Protein AF-A0A060BVR3-F1 (afdb_monomer)

Foldseek 3Di:
DAEDDDDDPPPVVVLLVLLQVLLCVLPVDGDDDDHDPPPDDDCVPPDPDLPLDALKKKWFWDADPDPPRQIDIYIGANDPNVSLQNSLVSSVQCNVPRRPRDGDMDIDGDPDPAAEDEDEQADDPRDDPVRVVVVVVVCSSVSHDYYHYDDDDD

Organism: NCBI:txid165187

InterPro domains:
  IPR015882 Beta-hexosaminidase, bacterial type, N-terminal [PF02838] (13-108)
  IPR017853 Glycoside hydrolase superfamily [SSF51445] (112-153)
  IPR025705 Beta-hexosaminidase [PR00738] (73-93)
  IPR025705 Beta-hexosaminidase [PR00738] (106-123)
  IPR025705 Beta-hexosaminidase [PR00738] (136-154)
  IPR025705 Beta-hexosaminidase [PTHR22600] (54-152)
  IPR029018 Beta-hexosaminidase-like, domain 2 [G3DSA:3.30.379.10] (1-108)
  IPR029018 Beta-hexosaminidase-like, domain 2 [SSF55545] (15-110)

Radius of gyration: 17.95 Å; Cα contacts (8 Å, |Δi|>4): 211; chains: 1; bounding box: 50×30×53 Å

Sequence (154 aa):
VIVEDASVETPGAHLAREVTDDLRRSTGNRLARRSRDRRGGDPSCSAWTPAWGSQRYRLVIRRTDGDDKTPIVTVFGGDVAGVRHGVQTLRLIIRQRGRLLPEMTVEDGPAYPVRGYSVDVTRGRVPTMAWLKRWVDLLELYKYNQLQLYVEHS

Structure (mmCIF, N/CA/C/O backbone):
data_AF-A0A060BVR3-F1
#
_entry.id   AF-A0A060BVR3-F1
#
loop_
_atom_site.group_PDB
_atom_site.id
_atom_site.type_symbol
_atom_site.label_atom_id
_atom_site.label_alt_id
_atom_site.label_comp_id
_atom_site.label_asym_id
_atom_site.label_entity_id
_atom_site.label_seq_id
_atom_site.pdbx_PDB_ins_code
_atom_site.Cartn_x
_atom_site.Cartn_y
_atom_site.Cartn_z
_atom_site.occupancy
_atom_site.B_iso_or_equiv
_atom_site.auth_seq_id
_atom_site.auth_comp_id
_atom_site.auth_asym_id
_atom_site.auth_atom_id
_atom_site.pdbx_PDB_model_num
ATOM 1 N N . VAL A 1 1 ? -15.014 5.353 5.357 1.00 40.38 1 VAL A N 1
ATOM 2 C CA . VAL A 1 1 ? -13.550 5.383 5.570 1.00 40.38 1 VAL A CA 1
ATOM 3 C C . VAL A 1 1 ? -13.157 6.824 5.779 1.00 40.38 1 VAL A C 1
ATOM 5 O O . VAL A 1 1 ? -13.390 7.631 4.882 1.00 40.38 1 VAL A O 1
ATOM 8 N N . ILE A 1 2 ? -12.688 7.147 6.978 1.00 39.84 2 ILE A N 1
ATOM 9 C CA . ILE A 1 2 ? -12.180 8.474 7.297 1.00 39.84 2 ILE A CA 1
ATOM 10 C C . ILE A 1 2 ? -10.665 8.367 7.104 1.00 39.84 2 ILE A C 1
ATOM 12 O O . ILE A 1 2 ? -9.987 7.693 7.871 1.00 39.84 2 ILE A O 1
ATOM 16 N N . VAL A 1 3 ? -10.149 8.934 6.015 1.00 42.47 3 VAL A N 1
ATOM 17 C CA . VAL A 1 3 ? -8.701 9.104 5.839 1.00 42.47 3 VAL A CA 1
ATOM 18 C C . VAL A 1 3 ? -8.393 10.487 6.398 1.00 42.47 3 VAL A C 1
ATOM 20 O O . VAL A 1 3 ? -8.729 11.486 5.766 1.00 42.47 3 VAL A O 1
ATOM 23 N N . GLU A 1 4 ? -7.887 10.528 7.625 1.00 41.44 4 GLU A N 1
ATOM 24 C CA . GLU A 1 4 ? -7.490 11.748 8.331 1.00 41.44 4 GLU A CA 1
ATOM 25 C C . GLU A 1 4 ? -5.999 11.992 8.069 1.00 41.44 4 GLU A C 1
ATOM 27 O O . GLU A 1 4 ? -5.155 11.211 8.496 1.00 41.44 4 GLU A O 1
ATOM 32 N N . ASP A 1 5 ? -5.682 13.068 7.354 1.00 38.00 5 ASP A N 1
ATOM 33 C CA . ASP A 1 5 ? -4.353 13.681 7.364 1.00 38.00 5 ASP A CA 1
ATOM 34 C C . ASP A 1 5 ? -4.529 15.203 7.285 1.00 38.00 5 ASP A C 1
ATOM 36 O O . ASP A 1 5 ? -5.308 15.708 6.473 1.00 38.00 5 ASP A O 1
ATOM 40 N N . ALA A 1 6 ? -3.841 15.917 8.173 1.00 35.22 6 ALA A N 1
ATOM 41 C CA . ALA A 1 6 ? -3.962 17.352 8.400 1.00 35.22 6 ALA A CA 1
ATOM 42 C C . ALA A 1 6 ? -3.010 18.194 7.531 1.00 35.22 6 ALA A C 1
ATOM 44 O O . ALA A 1 6 ? -2.914 19.398 7.750 1.00 35.22 6 ALA A O 1
ATOM 45 N N . SER A 1 7 ? -2.286 17.603 6.572 1.00 33.91 7 SER A N 1
ATOM 46 C CA . SER A 1 7 ? -1.187 18.328 5.914 1.00 33.91 7 SER A CA 1
ATOM 47 C C . SER A 1 7 ? -1.049 18.186 4.396 1.00 33.91 7 SER A C 1
ATOM 49 O O . SER A 1 7 ? -0.122 18.767 3.837 1.00 33.91 7 SER A O 1
ATOM 51 N N . VAL A 1 8 ? -1.938 17.473 3.687 1.00 40.00 8 VAL A N 1
ATOM 52 C CA . VAL A 1 8 ? -1.697 17.203 2.255 1.00 40.00 8 VAL A CA 1
ATOM 53 C C . VAL A 1 8 ? -2.947 17.367 1.388 1.00 40.00 8 VAL A C 1
ATOM 55 O O . VAL A 1 8 ? -3.810 16.493 1.312 1.00 40.00 8 VAL A O 1
ATOM 58 N N . GLU A 1 9 ? -3.016 18.489 0.671 1.00 40.66 9 GLU A N 1
ATOM 59 C CA . GLU A 1 9 ? -4.168 18.940 -0.128 1.00 40.66 9 GLU A CA 1
ATOM 60 C C . GLU A 1 9 ? -4.520 18.078 -1.363 1.00 40.66 9 GLU A C 1
ATOM 62 O O . GLU A 1 9 ? -5.461 18.410 -2.080 1.00 40.66 9 GLU A O 1
ATOM 67 N N . THR A 1 10 ? -3.834 16.966 -1.670 1.00 44.97 10 THR A N 1
ATOM 68 C CA . THR A 1 10 ? -4.047 16.283 -2.975 1.00 44.97 10 THR A CA 1
ATOM 69 C C . THR A 1 10 ? -4.039 14.735 -2.995 1.00 44.97 10 THR A C 1
ATOM 71 O O . THR A 1 10 ? -4.849 14.168 -3.733 1.00 44.97 10 THR A O 1
ATOM 74 N N . PRO A 1 11 ? -3.251 13.980 -2.195 1.00 55.69 11 PRO A N 1
ATOM 75 C CA . PRO A 1 11 ? -3.199 12.506 -2.287 1.00 55.69 11 PRO A CA 1
ATOM 76 C C . PRO A 1 11 ? -4.429 11.765 -1.745 1.00 55.69 11 PRO A C 1
ATOM 78 O O . PRO A 1 11 ? -4.723 10.645 -2.171 1.00 55.69 11 PRO A O 1
ATOM 81 N N . GLY A 1 12 ? -5.177 12.373 -0.819 1.00 60.69 12 GLY A N 1
ATOM 82 C CA . GLY A 1 12 ? -6.296 11.706 -0.141 1.00 60.69 12 GLY A CA 1
ATOM 83 C C . GLY A 1 12 ? -7.435 11.292 -1.083 1.00 60.69 12 GLY A C 1
ATOM 84 O O . GLY A 1 12 ? -8.095 10.277 -0.855 1.00 60.69 12 GLY A O 1
ATOM 85 N N . ALA A 1 13 ? -7.649 12.035 -2.175 1.00 64.31 13 ALA A N 1
ATOM 86 C CA . ALA A 1 13 ? -8.706 11.744 -3.142 1.00 64.31 13 ALA A CA 1
ATOM 87 C C . ALA A 1 13 ? -8.431 10.473 -3.963 1.00 64.31 13 ALA A C 1
ATOM 89 O O . ALA A 1 13 ? -9.356 9.696 -4.211 1.00 64.31 13 ALA A O 1
ATOM 90 N N . HIS A 1 14 ? -7.171 10.239 -4.349 1.00 77.50 14 HIS A N 1
ATOM 91 C CA . HIS A 1 14 ? -6.770 9.035 -5.078 1.00 77.50 14 HIS A CA 1
ATOM 92 C C . HIS A 1 14 ? -6.940 7.788 -4.205 1.00 77.50 14 HIS A C 1
ATOM 94 O O . HIS A 1 14 ? -7.649 6.858 -4.580 1.00 77.50 14 HIS A O 1
ATOM 100 N N . LEU A 1 15 ? -6.382 7.820 -2.994 1.00 77.12 15 LEU A N 1
ATOM 101 C CA . LEU A 1 15 ? -6.448 6.712 -2.039 1.00 77.12 15 LEU A CA 1
ATOM 102 C C . LEU A 1 15 ? -7.893 6.351 -1.671 1.00 77.12 15 LEU A C 1
ATOM 104 O O . LEU A 1 15 ? -8.275 5.180 -1.650 1.00 77.12 15 LEU A O 1
ATOM 108 N N . ALA A 1 16 ? -8.741 7.359 -1.448 1.00 72.62 16 ALA A N 1
ATOM 109 C CA . ALA A 1 16 ? -10.159 7.136 -1.184 1.00 72.62 16 ALA A CA 1
ATOM 110 C C . ALA A 1 16 ? -10.881 6.480 -2.373 1.00 72.62 16 ALA A C 1
ATOM 112 O O . ALA A 1 16 ? -11.779 5.650 -2.177 1.00 72.62 16 ALA A O 1
ATOM 113 N N . ARG A 1 17 ? -10.501 6.832 -3.607 1.00 77.38 17 ARG A N 1
ATOM 114 C CA . ARG A 1 17 ? -11.051 6.219 -4.819 1.00 77.38 17 ARG A CA 1
ATOM 115 C C . ARG A 1 17 ? -10.642 4.754 -4.933 1.00 77.38 17 ARG A C 1
ATOM 117 O O . ARG A 1 17 ? -11.519 3.928 -5.157 1.00 77.38 17 ARG A O 1
ATOM 124 N N . GLU A 1 18 ? -9.377 4.419 -4.693 1.00 83.12 18 GLU A N 1
ATOM 125 C CA . GLU A 1 18 ? -8.897 3.031 -4.734 1.00 83.12 18 GLU A CA 1
ATOM 126 C C . GLU A 1 18 ? -9.648 2.121 -3.755 1.00 83.12 18 GLU A C 1
ATOM 128 O O . GLU A 1 18 ? -10.083 1.026 -4.118 1.00 83.12 18 GLU A O 1
ATOM 133 N N . VAL A 1 19 ? -9.862 2.603 -2.529 1.00 82.56 19 VAL A N 1
ATOM 134 C CA . VAL A 1 19 ? -10.646 1.892 -1.510 1.00 82.56 19 VAL A CA 1
ATOM 135 C C . VAL A 1 19 ? -12.102 1.731 -1.949 1.00 82.56 19 VAL A C 1
ATOM 137 O O . VAL A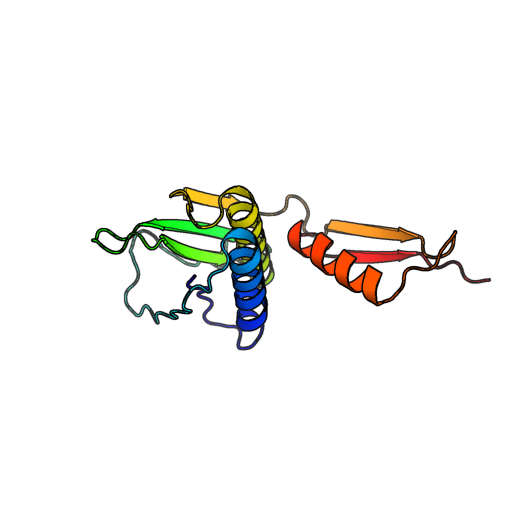 1 19 ? -12.683 0.655 -1.812 1.00 82.56 19 VAL A O 1
ATOM 140 N N . THR A 1 20 ? -12.696 2.787 -2.511 1.00 79.25 20 THR A N 1
ATOM 141 C CA . THR A 1 20 ? -14.074 2.747 -3.020 1.00 79.25 20 THR A CA 1
ATOM 142 C C . THR A 1 20 ? -14.220 1.743 -4.163 1.00 79.25 20 THR A C 1
ATOM 144 O O . THR A 1 20 ? -15.213 1.019 -4.214 1.00 79.25 20 THR A O 1
ATOM 147 N N . ASP A 1 21 ? -13.247 1.677 -5.066 1.00 83.62 21 ASP A N 1
ATOM 148 C CA . ASP A 1 21 ? -13.272 0.767 -6.208 1.00 83.62 21 ASP A CA 1
ATOM 149 C C . ASP A 1 21 ? -13.101 -0.697 -5.769 1.00 83.62 21 ASP A C 1
ATOM 151 O O . ASP A 1 21 ? -13.799 -1.571 -6.283 1.00 83.62 21 ASP A O 1
ATOM 155 N N . ASP A 1 22 ? -12.263 -0.981 -4.766 1.00 82.19 22 ASP A N 1
ATOM 156 C CA . ASP A 1 22 ? -12.141 -2.334 -4.199 1.00 82.19 22 ASP A CA 1
ATOM 157 C C . ASP A 1 22 ? -13.401 -2.770 -3.427 1.00 82.19 22 ASP A C 1
ATOM 159 O O . ASP A 1 22 ? -13.817 -3.929 -3.513 1.00 82.19 22 ASP A O 1
ATOM 163 N N . LEU A 1 23 ? -14.086 -1.847 -2.746 1.00 78.06 23 LEU A N 1
ATOM 164 C CA . LEU A 1 23 ? -15.390 -2.118 -2.127 1.00 78.06 23 LEU A CA 1
ATOM 165 C C . LEU A 1 23 ? -16.486 -2.384 -3.157 1.00 78.06 23 LEU A C 1
ATOM 167 O O . LEU A 1 23 ? -17.276 -3.313 -2.993 1.00 78.06 23 LEU A O 1
ATOM 171 N N . ARG A 1 24 ? -16.520 -1.603 -4.241 1.00 77.88 24 ARG A N 1
ATOM 172 C CA . ARG A 1 24 ? -17.456 -1.824 -5.351 1.00 77.88 24 ARG A CA 1
ATOM 173 C C . ARG A 1 24 ? -17.240 -3.188 -5.987 1.00 77.88 24 ARG A C 1
ATOM 175 O O . ARG A 1 24 ? -18.207 -3.911 -6.190 1.00 77.88 24 ARG A O 1
ATOM 182 N N . ARG A 1 25 ? -15.983 -3.559 -6.244 1.00 78.81 25 ARG A N 1
ATOM 183 C CA . ARG A 1 25 ? -15.629 -4.873 -6.800 1.00 78.81 25 ARG A CA 1
ATOM 184 C C . ARG A 1 25 ? -16.020 -6.027 -5.879 1.00 78.81 25 ARG A C 1
ATOM 186 O O . ARG A 1 25 ? -16.466 -7.054 -6.370 1.00 78.81 25 ARG A O 1
ATOM 193 N N . SER A 1 26 ? -15.867 -5.860 -4.566 1.00 71.19 26 SER A N 1
ATOM 194 C CA . SER A 1 26 ? -16.167 -6.917 -3.592 1.00 71.19 26 SER A CA 1
ATOM 195 C C . SER A 1 26 ? -17.644 -7.008 -3.195 1.00 71.19 26 SER A C 1
ATOM 197 O O . SER A 1 26 ? -18.080 -8.078 -2.787 1.00 71.19 26 SER A O 1
ATOM 199 N N . THR A 1 27 ? -18.420 -5.918 -3.275 1.00 59.59 27 THR A N 1
ATOM 200 C CA . THR A 1 27 ? -19.780 -5.871 -2.692 1.00 59.59 27 THR A CA 1
ATOM 201 C C . THR A 1 27 ? -20.849 -5.138 -3.507 1.00 59.59 27 THR A C 1
ATOM 203 O O . THR A 1 27 ? -21.977 -5.014 -3.037 1.00 59.59 27 THR A O 1
ATOM 206 N N . GLY A 1 28 ? -20.530 -4.617 -4.695 1.00 55.44 28 GLY A N 1
ATOM 207 C CA . GLY A 1 28 ? -21.488 -3.951 -5.591 1.00 55.44 28 GLY A CA 1
ATOM 208 C C . GLY A 1 28 ? -21.957 -2.549 -5.166 1.00 55.44 28 GLY A C 1
ATOM 209 O O . GLY A 1 28 ? -22.568 -1.853 -5.970 1.00 55.44 28 GLY A O 1
ATOM 210 N N . ASN A 1 29 ? -21.634 -2.085 -3.952 1.00 49.62 29 ASN A N 1
ATOM 211 C CA . ASN A 1 29 ? -22.132 -0.820 -3.390 1.00 49.62 29 ASN A CA 1
ATOM 212 C C . ASN A 1 29 ? -21.018 0.195 -3.076 1.00 49.62 29 ASN A C 1
ATOM 214 O O . ASN A 1 29 ? -19.849 -0.150 -2.904 1.00 49.62 29 ASN A O 1
ATOM 218 N N . ARG A 1 30 ? -21.389 1.481 -2.983 1.00 46.47 30 ARG A N 1
ATOM 219 C CA . ARG A 1 30 ? -20.483 2.607 -2.686 1.00 46.47 30 ARG A CA 1
ATOM 220 C C . ARG A 1 30 ? -20.550 2.962 -1.193 1.00 46.47 30 ARG A C 1
ATOM 222 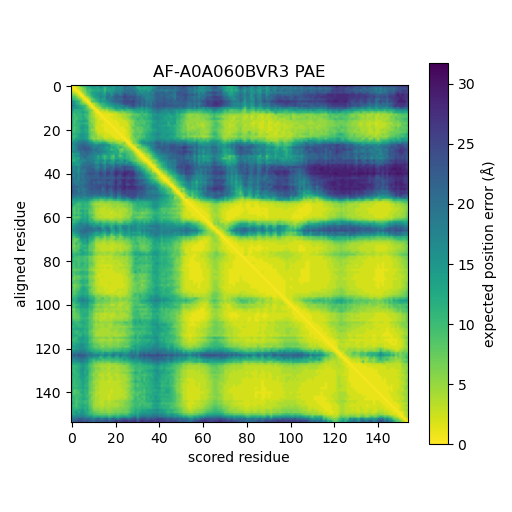O O . ARG A 1 30 ? -21.643 3.172 -0.679 1.00 46.47 30 ARG A O 1
ATOM 229 N N . LEU A 1 31 ? -19.411 3.083 -0.502 1.00 49.47 31 LEU A N 1
ATOM 230 C CA . LEU A 1 31 ? -19.391 3.698 0.835 1.00 49.47 31 LEU A CA 1
ATOM 231 C C . LEU A 1 31 ? -19.493 5.222 0.716 1.00 49.47 31 LEU A C 1
ATOM 233 O O . LEU A 1 31 ? -18.836 5.837 -0.126 1.00 49.47 31 LEU A O 1
ATOM 237 N N . ALA A 1 32 ? -20.285 5.833 1.595 1.00 4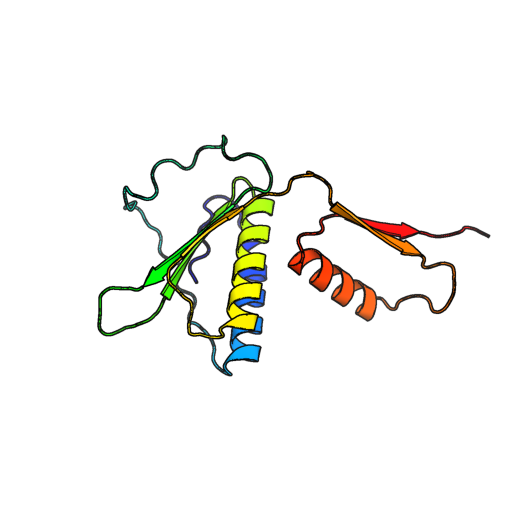2.28 32 ALA A N 1
ATOM 238 C CA . ALA A 1 32 ? -20.316 7.278 1.748 1.00 42.28 32 ALA A CA 1
ATOM 239 C C . ALA A 1 32 ? -19.001 7.762 2.380 1.00 42.28 32 ALA A C 1
ATOM 241 O O . ALA A 1 32 ? -18.568 7.277 3.431 1.00 42.28 32 ALA A O 1
ATOM 242 N N . ARG A 1 33 ? -18.355 8.735 1.732 1.00 45.78 33 ARG A N 1
ATOM 243 C CA . ARG A 1 33 ? -17.251 9.493 2.324 1.00 45.78 33 ARG A CA 1
ATOM 244 C C . ARG A 1 33 ? -17.841 10.337 3.450 1.00 45.78 33 ARG A C 1
ATOM 246 O O . ARG A 1 33 ? -18.693 11.182 3.201 1.00 45.78 33 ARG A O 1
ATOM 253 N N . ARG A 1 34 ? -17.380 10.127 4.677 1.00 44.41 34 ARG A N 1
ATOM 254 C CA . ARG A 1 34 ? -17.527 11.109 5.751 1.00 44.41 34 ARG A CA 1
ATOM 255 C C . ARG A 1 34 ? -16.121 11.543 6.119 1.00 44.41 34 ARG A C 1
ATOM 257 O O . ARG A 1 34 ? -15.277 10.695 6.367 1.00 44.41 34 ARG A O 1
ATOM 264 N N . SER A 1 35 ? -15.868 12.840 6.048 1.00 39.03 35 SER A N 1
ATOM 265 C CA . SER A 1 35 ? -14.713 13.472 6.677 1.00 39.03 35 SER A CA 1
ATOM 266 C C . SER A 1 35 ? -15.240 14.035 7.985 1.00 39.03 35 SER A C 1
ATOM 268 O O . SER A 1 35 ? -16.231 14.765 7.956 1.00 39.03 35 SER A O 1
ATOM 270 N N . ARG A 1 36 ? -14.666 13.656 9.124 1.00 37.16 36 ARG A N 1
ATOM 271 C CA . ARG A 1 36 ? -14.981 14.306 10.397 1.00 37.16 36 ARG A CA 1
ATOM 272 C C . ARG A 1 36 ? -13.750 15.102 10.798 1.00 37.16 36 ARG A C 1
ATOM 274 O O . ARG A 1 36 ? -12.689 14.525 10.963 1.00 37.16 36 ARG A O 1
ATOM 281 N N . ASP A 1 37 ? -13.908 16.413 10.924 1.00 33.81 37 ASP A N 1
ATOM 282 C CA . ASP A 1 37 ? -12.943 17.254 11.628 1.00 33.81 37 ASP A CA 1
ATOM 283 C C . ASP A 1 37 ? -13.089 16.929 13.122 1.00 33.81 37 ASP A C 1
ATOM 285 O O . ASP A 1 37 ? -14.097 17.275 13.747 1.00 33.81 37 ASP A O 1
ATOM 289 N N . ARG A 1 38 ? -12.162 16.154 13.693 1.00 43.19 38 ARG A N 1
ATOM 290 C CA . ARG A 1 38 ? -12.140 15.919 15.140 1.00 43.19 38 ARG A CA 1
ATOM 291 C C . ARG A 1 38 ? -11.300 17.003 15.809 1.00 43.19 38 ARG A C 1
ATOM 293 O O . ARG A 1 38 ? -10.121 16.816 16.068 1.00 43.19 38 ARG A O 1
ATOM 300 N N . ARG A 1 39 ? -11.973 18.072 16.245 1.00 32.91 39 ARG A N 1
ATOM 301 C CA . ARG A 1 39 ? -11.501 18.953 17.338 1.00 32.91 39 ARG A CA 1
ATOM 302 C C . ARG A 1 39 ? -11.629 18.326 18.738 1.00 32.91 39 ARG A C 1
ATOM 304 O O . ARG A 1 39 ? -11.495 19.020 19.735 1.00 32.91 39 ARG A O 1
ATOM 311 N N . GLY A 1 40 ? -11.896 17.025 18.832 1.00 34.41 40 GLY A N 1
ATOM 312 C CA . GLY A 1 40 ? -12.019 16.297 20.095 1.00 34.41 40 GLY A CA 1
ATOM 313 C C . GLY A 1 40 ? -11.441 14.901 19.929 1.00 34.41 40 GLY A C 1
ATOM 314 O O . GLY A 1 40 ? -12.102 14.018 19.379 1.00 34.41 40 GLY A O 1
ATOM 315 N N . GLY A 1 41 ? -10.177 14.742 20.316 1.00 35.91 41 GLY A N 1
ATOM 316 C CA . GLY A 1 41 ? -9.441 13.488 20.217 1.00 35.91 41 GLY A CA 1
ATOM 317 C C . GLY A 1 41 ? -9.983 12.435 21.179 1.00 35.91 41 GLY A C 1
ATOM 318 O O . GLY A 1 41 ? -10.258 12.718 22.341 1.00 35.91 41 GLY A O 1
ATOM 319 N N . ASP A 1 42 ? -10.109 11.210 20.681 1.00 40.28 42 ASP A N 1
ATOM 320 C CA . ASP A 1 42 ? -10.163 10.016 21.519 1.00 40.28 42 ASP A CA 1
ATOM 321 C C . ASP A 1 42 ? -8.802 9.897 22.242 1.00 40.28 42 ASP A C 1
ATOM 323 O O . ASP A 1 42 ? -7.774 9.823 21.563 1.00 40.28 42 ASP A O 1
ATOM 327 N N . PRO A 1 43 ? -8.747 9.912 23.586 1.00 39.38 43 PRO A N 1
ATOM 328 C CA . PRO A 1 43 ? -7.493 9.855 24.335 1.00 39.38 43 PRO A CA 1
ATOM 329 C C . PRO A 1 43 ? -6.742 8.521 24.166 1.00 39.38 43 PRO A C 1
ATOM 331 O O . PRO A 1 43 ? -5.559 8.459 24.490 1.00 39.38 43 PRO A O 1
ATOM 334 N N . SER A 1 44 ? -7.364 7.481 23.586 1.00 43.75 44 SER A N 1
ATOM 335 C CA . SER A 1 44 ? -6.653 6.259 23.162 1.00 43.75 44 SER A CA 1
ATOM 336 C C . SER A 1 44 ? -5.799 6.448 21.893 1.00 43.75 44 SER A C 1
ATOM 338 O O . SER A 1 44 ? -4.969 5.598 21.572 1.00 43.75 44 SER A O 1
ATOM 340 N N . CYS A 1 45 ? -5.962 7.574 21.185 1.00 41.47 45 CYS A N 1
ATOM 341 C CA . CYS A 1 45 ? -5.138 8.021 20.056 1.00 41.47 45 CYS A CA 1
ATOM 342 C C . CYS A 1 45 ? -4.015 8.980 20.500 1.00 41.47 45 CYS A C 1
ATOM 344 O O . CYS A 1 45 ? -3.628 9.877 19.748 1.00 41.47 45 CYS A O 1
ATOM 346 N N . SER A 1 46 ? -3.510 8.828 21.728 1.00 36.62 46 SER A N 1
ATOM 347 C CA . SER A 1 46 ? -2.508 9.720 22.307 1.00 36.62 46 SER A CA 1
ATOM 348 C C . SER A 1 46 ? -1.245 9.827 21.439 1.00 36.62 46 SER A C 1
ATOM 350 O O . SER A 1 46 ? -0.548 8.839 21.212 1.00 36.62 46 SER A O 1
ATOM 352 N N . ALA A 1 47 ? -0.964 11.070 21.039 1.00 39.25 47 ALA A N 1
ATOM 353 C CA . ALA A 1 47 ? 0.280 11.600 20.487 1.00 39.25 47 ALA A CA 1
ATOM 354 C C . ALA A 1 47 ? 0.709 11.069 19.106 1.00 39.25 47 ALA A C 1
ATOM 356 O O . ALA A 1 47 ? 1.594 10.222 18.968 1.00 39.25 47 ALA A O 1
ATOM 357 N N . TRP A 1 48 ? 0.167 11.700 18.055 1.00 48.31 48 TRP A N 1
ATOM 358 C CA . TRP A 1 48 ? 0.903 11.880 16.801 1.00 48.31 48 TRP A CA 1
ATOM 359 C C . TRP A 1 48 ? 2.301 12.397 17.151 1.00 48.31 48 TRP A C 1
ATOM 361 O O . TRP A 1 48 ? 2.453 13.498 17.677 1.00 48.31 48 TRP A O 1
ATOM 371 N N . THR A 1 49 ? 3.313 11.559 16.949 1.00 47.16 49 THR A N 1
ATOM 372 C CA . THR A 1 49 ? 4.703 11.932 17.191 1.00 47.16 49 THR A CA 1
ATOM 373 C C . THR A 1 49 ? 5.454 11.708 15.881 1.00 47.16 49 THR A C 1
ATOM 375 O O . THR A 1 49 ? 5.393 10.597 15.351 1.00 47.16 49 THR A O 1
ATOM 378 N N . PRO A 1 50 ? 6.230 12.680 15.376 1.00 50.41 50 PRO A N 1
ATOM 379 C CA . PRO A 1 50 ? 7.170 12.472 14.265 1.00 50.41 50 PRO A CA 1
ATOM 380 C C . PRO A 1 50 ? 8.172 11.315 14.488 1.00 50.41 50 PRO A C 1
ATOM 382 O O . PRO A 1 50 ? 8.885 10.913 13.575 1.00 50.41 50 PRO A O 1
ATOM 385 N N . ALA A 1 51 ? 8.214 10.748 15.699 1.00 58.81 51 ALA A N 1
ATOM 386 C CA . ALA A 1 51 ? 9.049 9.623 16.110 1.00 58.81 51 ALA A CA 1
ATOM 387 C C . ALA A 1 51 ? 8.629 8.248 15.548 1.00 58.81 51 ALA A C 1
ATOM 389 O O . ALA A 1 51 ? 9.323 7.262 15.785 1.00 58.81 51 ALA A O 1
ATOM 390 N N . TRP A 1 52 ? 7.514 8.144 14.815 1.00 69.88 52 TRP A N 1
ATOM 391 C CA . TRP A 1 52 ? 7.004 6.851 14.339 1.00 69.88 52 TRP A CA 1
ATOM 392 C C . TRP A 1 52 ? 7.844 6.217 13.226 1.00 69.88 52 TRP A C 1
ATOM 394 O O . TRP A 1 52 ? 7.627 5.051 12.926 1.00 69.88 52 TRP A O 1
ATOM 404 N N . GLY A 1 53 ? 8.842 6.918 12.680 1.00 73.56 53 GLY A N 1
ATOM 405 C CA . GLY A 1 53 ? 9.729 6.413 11.631 1.00 73.56 53 GLY A CA 1
ATOM 406 C C . GLY A 1 53 ? 9.094 6.466 10.238 1.00 73.56 53 GLY A C 1
ATOM 407 O O . GLY A 1 53 ? 7.879 6.348 10.078 1.00 73.56 53 GLY A O 1
ATOM 408 N N . SER A 1 54 ? 9.925 6.666 9.212 1.00 88.00 54 SER A N 1
ATOM 409 C CA . SER A 1 54 ? 9.452 6.826 7.829 1.00 88.00 54 SER A CA 1
ATOM 410 C C . SER A 1 54 ? 8.711 5.581 7.332 1.00 88.00 54 SER A C 1
ATOM 412 O O . SER A 1 54 ? 9.085 4.453 7.659 1.00 88.00 54 SER A O 1
ATOM 414 N N . GLN A 1 55 ? 7.659 5.785 6.532 1.00 90.12 55 GLN A N 1
ATOM 415 C CA . GLN A 1 55 ? 6.828 4.739 5.921 1.00 90.12 55 GLN A CA 1
ATOM 416 C C . GLN A 1 55 ? 6.078 3.820 6.907 1.00 90.12 55 GLN A C 1
ATOM 418 O O . GLN A 1 55 ? 5.446 2.851 6.480 1.00 90.12 55 GLN A O 1
ATOM 423 N N . ARG A 1 56 ? 6.112 4.095 8.215 1.00 92.25 56 ARG A N 1
ATOM 424 C CA . ARG A 1 56 ? 5.354 3.336 9.219 1.00 92.25 56 ARG A CA 1
ATOM 425 C C . ARG A 1 56 ? 3.921 3.833 9.320 1.00 92.25 56 ARG A C 1
ATOM 427 O O . ARG A 1 56 ? 3.640 5.005 9.062 1.00 92.25 56 ARG A O 1
ATOM 434 N N . TYR A 1 57 ? 3.011 2.943 9.698 1.00 91.00 57 TYR A N 1
ATOM 435 C CA . TYR A 1 57 ? 1.595 3.265 9.794 1.00 91.00 57 TYR A CA 1
ATOM 436 C C . TYR A 1 57 ? 0.879 2.450 10.870 1.00 91.00 57 TYR A C 1
ATOM 438 O O . TYR A 1 57 ? 1.322 1.371 11.265 1.00 91.00 57 TYR A O 1
ATOM 446 N N . ARG A 1 58 ? -0.272 2.968 11.305 1.00 91.31 58 ARG A N 1
ATOM 447 C CA . ARG A 1 58 ? -1.248 2.252 12.127 1.00 91.31 58 ARG A CA 1
ATOM 448 C C . ARG A 1 58 ? -2.619 2.319 11.471 1.00 91.31 58 ARG A C 1
ATOM 450 O O . ARG A 1 58 ? -3.097 3.395 11.129 1.00 91.31 58 ARG A O 1
ATOM 457 N N . LEU A 1 59 ? -3.265 1.176 11.308 1.00 91.38 59 LEU A N 1
ATOM 458 C CA . LEU A 1 59 ? -4.638 1.053 10.827 1.00 91.38 59 LEU A CA 1
ATOM 459 C C . LEU A 1 59 ? -5.513 0.592 11.987 1.00 91.38 59 LEU A C 1
ATOM 461 O O . LEU A 1 59 ? -5.241 -0.442 12.587 1.00 91.38 59 LEU A O 1
ATOM 465 N N . VAL A 1 60 ? -6.566 1.346 12.282 1.00 89.88 60 VAL A N 1
ATOM 466 C CA . VAL A 1 60 ? -7.536 1.029 13.330 1.00 89.88 60 VAL A CA 1
ATOM 467 C C . VAL A 1 60 ? -8.909 0.860 12.695 1.00 89.88 60 VAL A C 1
ATOM 469 O O . VAL A 1 60 ? -9.401 1.756 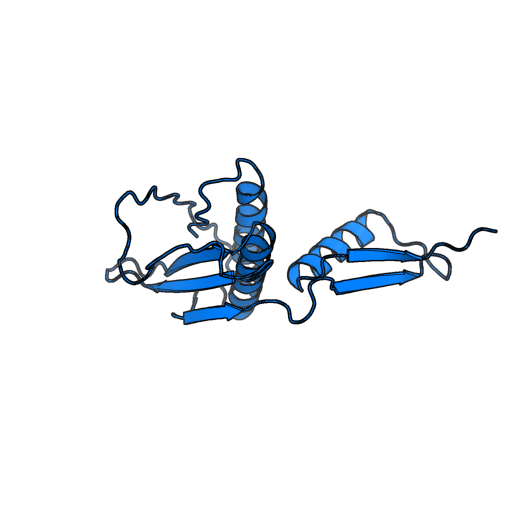12.005 1.00 89.88 60 VAL A O 1
ATOM 472 N N . ILE A 1 61 ? -9.530 -0.290 12.939 1.00 90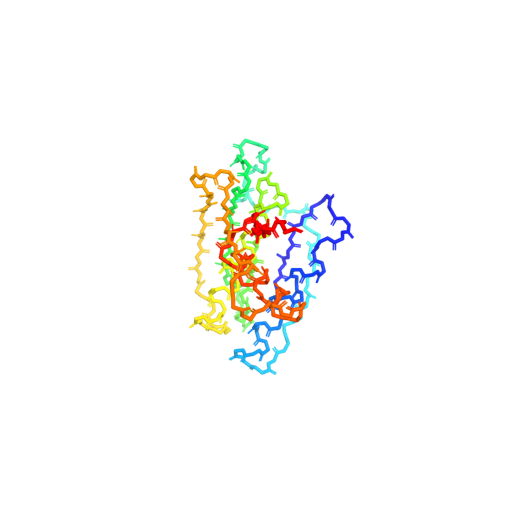.19 61 ILE A N 1
ATOM 473 C CA . ILE A 1 61 ? -10.900 -0.603 12.541 1.00 90.19 61 ILE A CA 1
ATOM 474 C C . ILE A 1 61 ? -11.703 -0.838 13.817 1.00 90.19 61 ILE A C 1
ATOM 476 O O . ILE A 1 61 ? -11.411 -1.761 14.574 1.00 90.19 61 ILE A O 1
ATOM 480 N N . ARG A 1 62 ? -12.713 0.002 14.045 1.00 87.69 62 ARG A N 1
ATOM 481 C CA . ARG A 1 62 ? -13.622 -0.061 15.198 1.00 87.69 62 ARG A CA 1
ATOM 482 C C . ARG A 1 62 ? -15.061 -0.088 14.719 1.00 87.69 62 ARG A C 1
ATOM 484 O O . ARG A 1 62 ? -15.384 0.511 13.691 1.00 87.69 62 ARG A O 1
ATOM 491 N N . ARG A 1 63 ? -15.940 -0.747 15.458 1.00 82.50 63 ARG A N 1
ATOM 492 C CA . ARG A 1 63 ? -17.382 -0.639 15.256 1.00 82.50 63 ARG A CA 1
ATOM 493 C C . ARG A 1 63 ? -17.925 0.531 16.056 1.00 82.50 63 ARG A C 1
ATOM 495 O O . ARG A 1 63 ? -17.353 0.961 17.053 1.00 82.50 63 ARG A O 1
ATOM 502 N N . THR A 1 64 ? -19.011 1.091 15.553 1.00 73.38 64 THR A N 1
ATOM 503 C CA . THR A 1 64 ? -19.825 2.033 16.308 1.00 73.38 64 THR A CA 1
ATOM 504 C C . THR A 1 64 ? -20.779 1.261 17.199 1.00 73.38 64 THR A C 1
ATOM 506 O O . THR A 1 64 ? -21.475 0.366 16.721 1.00 73.38 64 THR A O 1
ATOM 509 N N . ASP A 1 65 ? -20.837 1.644 18.471 1.00 62.16 65 ASP A N 1
ATOM 510 C CA . ASP A 1 65 ? -21.894 1.203 19.375 1.00 62.16 65 ASP A CA 1
ATOM 511 C C . ASP A 1 65 ? -23.203 1.897 18.959 1.00 62.16 65 ASP A C 1
ATOM 513 O O . ASP A 1 65 ? -23.383 3.100 19.157 1.00 62.16 65 ASP A O 1
ATOM 517 N N . GLY A 1 66 ? -24.082 1.156 18.276 1.00 63.75 66 GLY A N 1
ATOM 518 C CA . GLY A 1 66 ? -25.385 1.620 17.784 1.00 63.75 66 GLY A CA 1
ATOM 519 C C . GLY A 1 66 ? -26.005 0.684 16.734 1.00 63.75 66 GLY A C 1
ATOM 520 O O . GLY A 1 66 ? -25.359 -0.257 16.274 1.00 63.75 66 GLY A O 1
ATOM 521 N N . ASP A 1 67 ? -27.254 0.952 16.330 1.00 59.22 67 ASP A N 1
ATOM 522 C CA . ASP A 1 67 ? -27.968 0.184 15.284 1.00 59.22 67 ASP A CA 1
ATOM 523 C C . ASP A 1 67 ? -27.255 0.221 13.918 1.00 59.22 67 ASP A C 1
ATOM 525 O O . ASP A 1 67 ? -27.360 -0.710 13.113 1.00 59.22 67 ASP A O 1
ATOM 529 N N . ASP A 1 68 ? -26.482 1.280 13.660 1.00 65.38 68 ASP A N 1
ATOM 530 C CA . ASP A 1 68 ? -25.622 1.381 12.486 1.00 65.38 68 ASP A CA 1
ATOM 531 C C . ASP A 1 68 ? -24.317 0.602 12.724 1.00 65.38 68 ASP A C 1
ATOM 533 O O . ASP A 1 68 ? -23.380 1.089 13.354 1.00 65.38 68 ASP A O 1
ATOM 537 N N . LYS A 1 69 ? -24.237 -0.625 12.194 1.00 68.44 69 LYS A N 1
ATOM 538 C CA . LYS A 1 69 ? -23.048 -1.503 12.263 1.00 68.44 69 LYS A CA 1
ATOM 539 C C . LYS A 1 69 ? -21.934 -1.090 11.287 1.00 68.44 69 LYS A C 1
ATOM 541 O O . LYS A 1 69 ? -21.200 -1.943 10.778 1.00 68.44 69 LYS A O 1
ATOM 546 N N . THR A 1 70 ? -21.821 0.195 10.962 1.00 75.12 70 THR A N 1
ATOM 547 C CA . THR A 1 70 ? -20.828 0.685 10.003 1.00 75.12 70 THR A CA 1
ATOM 548 C C . THR A 1 70 ? -19.443 0.769 10.662 1.00 75.12 70 THR A C 1
ATOM 550 O O . THR A 1 70 ? -19.280 1.463 11.663 1.00 75.12 70 THR A O 1
ATOM 553 N N . PRO A 1 71 ? -18.405 0.112 10.109 1.00 80.38 71 PRO A N 1
ATOM 554 C CA . PRO A 1 71 ? -17.063 0.200 10.670 1.00 80.38 71 PRO A CA 1
ATOM 555 C C . PRO A 1 71 ? -16.472 1.600 10.460 1.00 80.38 71 PRO A C 1
ATOM 557 O O . PRO A 1 71 ? -16.454 2.139 9.346 1.00 80.38 71 PRO A O 1
ATOM 560 N N . ILE A 1 72 ? -15.925 2.167 11.531 1.00 83.44 72 ILE A N 1
ATOM 561 C CA . ILE A 1 72 ? -15.042 3.325 11.476 1.00 83.44 72 ILE A CA 1
ATOM 562 C C . ILE A 1 72 ? -13.635 2.806 11.217 1.00 83.44 72 ILE A C 1
ATOM 564 O O . ILE A 1 72 ? -13.103 1.985 11.960 1.00 83.44 72 ILE A O 1
ATOM 568 N N . VAL A 1 73 ? -13.040 3.308 10.142 1.00 85.75 73 VAL A N 1
ATOM 569 C CA . VAL A 1 73 ? -11.670 2.992 9.753 1.00 85.75 73 VAL A CA 1
ATOM 570 C C . VAL A 1 73 ? -10.865 4.274 9.796 1.00 85.75 73 VAL A C 1
ATOM 572 O O . VAL A 1 73 ? -11.262 5.241 9.135 1.00 85.75 73 VAL A O 1
ATOM 575 N N . THR A 1 74 ? -9.752 4.234 10.520 1.00 84.44 74 THR A N 1
ATOM 576 C CA . THR A 1 74 ? -8.789 5.327 10.645 1.00 84.44 74 THR A CA 1
ATOM 577 C C . THR A 1 74 ? -7.395 4.808 10.303 1.00 84.44 74 THR A C 1
ATOM 579 O O . THR A 1 74 ? -6.982 3.753 10.784 1.00 84.44 74 THR A O 1
ATOM 582 N N . VAL A 1 75 ? -6.678 5.539 9.451 1.00 84.62 75 VAL A N 1
ATOM 583 C CA . VAL A 1 75 ? -5.295 5.238 9.057 1.00 84.62 75 VAL A CA 1
ATOM 584 C C . VAL A 1 75 ? -4.410 6.373 9.546 1.00 84.62 75 VAL A C 1
ATOM 586 O O . VAL A 1 75 ? -4.687 7.529 9.253 1.00 84.62 75 VAL A O 1
ATOM 589 N N . PHE A 1 76 ? -3.334 6.025 10.235 1.00 83.06 76 PHE A N 1
ATOM 590 C CA . PHE A 1 76 ? -2.286 6.932 10.682 1.00 83.06 76 PHE A CA 1
ATOM 591 C C . PHE A 1 76 ? -0.987 6.568 9.969 1.00 83.06 76 PHE A C 1
ATOM 593 O O . PHE A 1 76 ? -0.677 5.384 9.858 1.00 83.06 76 PHE A O 1
ATOM 600 N N . GLY A 1 77 ? -0.215 7.552 9.517 1.00 82.88 77 GLY A N 1
ATOM 601 C CA . GLY A 1 77 ? 1.114 7.345 8.938 1.00 82.88 77 GLY A CA 1
ATOM 602 C C . GLY A 1 77 ? 2.147 8.257 9.589 1.00 82.88 77 GLY A C 1
ATOM 603 O O . GLY A 1 77 ? 1.818 9.379 9.969 1.00 82.88 77 GLY A O 1
ATOM 604 N N . GLY A 1 78 ? 3.389 7.783 9.713 1.00 83.38 78 GLY A N 1
ATOM 605 C CA . GLY A 1 78 ? 4.523 8.617 10.132 1.00 83.38 78 GLY A CA 1
ATOM 606 C C . GLY A 1 78 ? 4.918 9.657 9.075 1.00 83.38 78 GLY A C 1
ATOM 607 O O . GLY A 1 78 ? 5.504 10.685 9.395 1.00 83.38 78 GLY A O 1
ATOM 608 N N . ASP A 1 79 ? 4.560 9.396 7.819 1.00 84.19 79 ASP A N 1
ATOM 609 C CA . ASP A 1 79 ? 4.652 10.295 6.674 1.00 84.19 79 ASP A CA 1
ATOM 610 C C . ASP A 1 79 ? 3.554 9.932 5.650 1.00 84.19 79 ASP A C 1
ATOM 612 O O . ASP A 1 79 ? 2.754 9.007 5.851 1.00 84.19 79 ASP A O 1
ATOM 616 N N . VAL A 1 80 ? 3.530 10.633 4.513 1.00 85.25 80 VAL A N 1
ATOM 617 C CA . VAL A 1 80 ? 2.578 10.377 3.417 1.00 85.25 80 VAL A CA 1
ATOM 618 C C . VAL A 1 80 ? 2.683 8.944 2.884 1.00 85.25 80 VAL A C 1
ATOM 620 O O . VAL A 1 80 ? 1.673 8.337 2.522 1.00 85.25 80 VAL A O 1
ATOM 623 N N . ALA A 1 81 ? 3.890 8.373 2.834 1.00 88.81 81 ALA A N 1
ATOM 624 C CA . ALA A 1 81 ? 4.086 7.004 2.373 1.00 88.81 81 ALA A CA 1
ATOM 625 C C . ALA A 1 81 ? 3.525 5.984 3.376 1.00 88.81 81 ALA A C 1
ATOM 627 O O . ALA A 1 81 ? 2.909 5.007 2.957 1.00 88.81 81 ALA A O 1
ATOM 628 N N . GLY A 1 82 ? 3.630 6.252 4.678 1.00 90.00 82 GLY A N 1
ATOM 629 C CA . GLY A 1 82 ? 2.974 5.487 5.733 1.00 90.00 82 GLY A CA 1
ATOM 630 C C . GLY A 1 82 ? 1.456 5.476 5.561 1.00 90.00 82 GLY A C 1
ATOM 631 O O . GLY A 1 82 ? 0.850 4.405 5.527 1.00 90.00 82 GLY A O 1
ATOM 632 N N . VAL A 1 83 ? 0.834 6.641 5.340 1.00 87.81 83 VAL A N 1
ATOM 633 C CA . VAL A 1 83 ? -0.617 6.713 5.076 1.00 87.81 83 VAL A CA 1
ATOM 634 C C . VAL A 1 83 ? -0.990 5.876 3.850 1.00 87.81 83 VAL A C 1
ATOM 636 O O . VAL A 1 83 ? -1.935 5.086 3.916 1.00 87.81 83 VAL A O 1
ATOM 639 N N . ARG A 1 84 ? -0.223 5.977 2.751 1.00 90.44 84 ARG A N 1
ATOM 640 C CA . ARG A 1 84 ? -0.426 5.128 1.564 1.00 90.44 84 ARG A CA 1
ATOM 641 C C . ARG A 1 84 ? -0.367 3.648 1.925 1.00 90.44 84 ARG A C 1
ATOM 643 O O . ARG A 1 84 ? -1.317 2.926 1.643 1.00 90.44 84 ARG A O 1
ATOM 650 N N . HIS A 1 85 ? 0.687 3.198 2.601 1.00 92.88 85 HIS A N 1
ATOM 651 C CA . HIS A 1 85 ? 0.857 1.796 2.986 1.00 92.88 85 HIS A CA 1
ATOM 652 C C . HIS A 1 85 ? -0.277 1.278 3.879 1.00 92.88 85 HIS A C 1
ATOM 654 O O . HIS A 1 85 ? -0.739 0.153 3.674 1.00 92.88 85 HIS A O 1
ATOM 660 N N . GLY A 1 86 ? -0.784 2.100 4.802 1.00 92.19 86 GLY A N 1
ATOM 661 C CA . GLY A 1 86 ? -1.949 1.754 5.616 1.00 92.19 86 GLY A CA 1
ATOM 662 C C . GLY A 1 86 ? -3.234 1.612 4.809 1.00 92.19 86 GLY A C 1
ATOM 663 O O . GLY A 1 86 ? -4.004 0.672 5.027 1.00 92.19 86 GLY A O 1
ATOM 664 N N . VAL A 1 87 ? -3.433 2.473 3.809 1.00 92.38 87 VAL A N 1
ATOM 665 C CA . VAL A 1 87 ? -4.534 2.325 2.850 1.00 92.38 87 VAL A CA 1
ATOM 666 C C . VAL A 1 87 ? -4.387 1.045 2.022 1.00 92.38 87 VAL A C 1
ATOM 668 O O . VAL A 1 87 ? -5.381 0.346 1.822 1.00 92.38 87 VAL A O 1
ATOM 671 N N . GLN A 1 88 ? -3.177 0.680 1.586 1.00 94.44 88 GLN A N 1
ATOM 672 C CA . GLN A 1 88 ? -2.967 -0.572 0.847 1.00 94.44 88 GLN A CA 1
ATOM 673 C C . GLN A 1 88 ? -3.314 -1.804 1.694 1.00 94.44 88 GLN A C 1
ATOM 675 O O . GLN A 1 88 ? -3.989 -2.717 1.217 1.00 94.44 88 GLN A O 1
ATOM 680 N N . THR A 1 89 ? -2.961 -1.805 2.980 1.00 95.19 89 THR A N 1
ATOM 681 C CA . THR A 1 89 ? -3.371 -2.869 3.911 1.00 95.19 89 THR A CA 1
ATOM 682 C C . THR A 1 89 ? -4.888 -2.938 4.065 1.00 95.19 89 THR A C 1
ATOM 684 O O . THR A 1 89 ? -5.465 -4.024 3.995 1.00 95.19 89 THR A O 1
ATOM 687 N N . LEU A 1 90 ? -5.562 -1.792 4.189 1.00 92.62 90 LEU A N 1
ATOM 688 C CA . LEU A 1 90 ? -7.024 -1.747 4.216 1.00 92.62 90 LEU A CA 1
ATOM 689 C C . LEU A 1 90 ? -7.636 -2.345 2.938 1.00 92.62 90 LEU A C 1
ATOM 691 O O . LEU A 1 90 ? -8.590 -3.119 3.017 1.00 92.62 90 LEU A O 1
ATOM 695 N N . ARG A 1 91 ? -7.084 -2.026 1.762 1.00 92.56 91 ARG A N 1
ATOM 696 C CA . ARG A 1 91 ? -7.536 -2.597 0.483 1.00 92.56 91 ARG A CA 1
ATOM 697 C C . ARG A 1 91 ? -7.394 -4.114 0.452 1.00 92.56 91 ARG A C 1
ATOM 699 O O . ARG A 1 91 ? -8.319 -4.794 0.013 1.00 92.56 91 ARG A O 1
ATOM 706 N N . LEU A 1 92 ? -6.281 -4.656 0.945 1.00 93.50 92 LEU A N 1
ATOM 707 C CA . LEU A 1 92 ? -6.087 -6.105 1.051 1.00 93.50 92 LEU A CA 1
ATOM 708 C C . LEU A 1 92 ? -7.132 -6.754 1.971 1.00 93.50 92 LEU A C 1
ATOM 710 O O . LEU A 1 92 ? -7.729 -7.762 1.591 1.00 93.50 92 LEU A O 1
ATOM 714 N N . ILE A 1 93 ? -7.429 -6.145 3.123 1.00 92.44 93 ILE A N 1
ATOM 715 C CA . ILE A 1 93 ? -8.476 -6.628 4.040 1.00 92.44 93 ILE A CA 1
ATOM 716 C C . ILE A 1 93 ? -9.847 -6.614 3.351 1.00 92.44 93 ILE A C 1
ATOM 718 O O . ILE A 1 93 ? -10.578 -7.603 3.409 1.00 92.44 93 ILE A O 1
ATOM 722 N N . ILE A 1 94 ? -10.187 -5.529 2.649 1.00 90.00 94 ILE A N 1
ATOM 723 C CA . ILE A 1 94 ? -11.442 -5.409 1.891 1.00 90.00 94 ILE A CA 1
ATOM 724 C C . ILE A 1 94 ? -11.535 -6.487 0.808 1.00 90.00 94 ILE A C 1
ATOM 726 O O . ILE A 1 94 ? -12.586 -7.099 0.642 1.00 90.00 94 ILE A O 1
ATOM 730 N N . ARG A 1 95 ? -10.450 -6.767 0.082 1.00 89.38 95 ARG A N 1
ATOM 731 C CA . ARG A 1 95 ? -10.438 -7.826 -0.941 1.00 89.38 95 ARG A CA 1
ATOM 732 C C . ARG A 1 95 ? -10.673 -9.218 -0.351 1.00 89.38 95 ARG A C 1
ATOM 734 O O . ARG A 1 95 ? -11.246 -10.059 -1.031 1.00 89.38 95 ARG A O 1
ATOM 741 N N . GLN A 1 96 ? -10.264 -9.455 0.896 1.00 89.38 96 GLN A N 1
ATOM 742 C CA . GLN A 1 96 ? -10.445 -10.740 1.582 1.00 89.38 96 GLN A CA 1
ATOM 743 C C . GLN A 1 96 ? -11.798 -10.876 2.29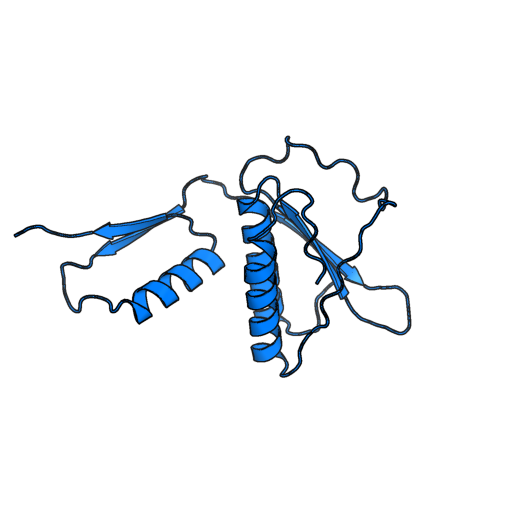4 1.00 89.38 96 GLN A C 1
ATOM 745 O O . GLN A 1 96 ? -12.331 -11.980 2.392 1.00 89.38 96 GLN A O 1
ATOM 750 N N . ARG A 1 97 ? -12.336 -9.783 2.851 1.00 86.12 97 ARG A N 1
ATOM 751 C CA . ARG A 1 97 ? -13.502 -9.805 3.762 1.00 86.12 97 ARG A CA 1
ATOM 752 C C . ARG A 1 97 ? -14.701 -8.989 3.271 1.00 86.12 97 ARG A C 1
ATOM 754 O O . ARG A 1 97 ? -15.755 -8.989 3.909 1.00 86.12 97 ARG A O 1
ATOM 761 N N . GLY A 1 98 ? -14.568 -8.282 2.152 1.00 83.12 98 GLY A N 1
ATOM 762 C CA . GLY A 1 98 ? -15.585 -7.372 1.636 1.00 83.12 98 GLY A CA 1
ATOM 763 C C . GLY A 1 98 ? -15.944 -6.291 2.658 1.00 83.12 98 GLY A C 1
ATOM 764 O O . GLY A 1 98 ? -15.083 -5.563 3.150 1.00 83.12 98 GLY A O 1
ATOM 765 N N . ARG A 1 99 ? -17.238 -6.187 2.986 1.00 75.38 99 ARG A N 1
ATOM 766 C CA . ARG A 1 99 ? -17.779 -5.203 3.945 1.00 75.38 99 ARG A CA 1
ATOM 767 C C . ARG A 1 99 ? -17.708 -5.642 5.408 1.00 75.38 99 ARG A C 1
ATOM 769 O O . ARG A 1 99 ? -17.892 -4.803 6.286 1.00 75.38 99 ARG A O 1
ATOM 776 N N . LEU A 1 100 ? -17.453 -6.921 5.680 1.00 82.38 100 LEU A N 1
ATOM 777 C CA . LEU A 1 100 ? -17.383 -7.457 7.040 1.00 82.38 100 LEU A CA 1
ATOM 778 C C . LEU A 1 100 ? -15.981 -7.239 7.608 1.00 82.38 100 LEU A C 1
ATOM 780 O O . LEU A 1 100 ? -15.226 -8.183 7.832 1.00 82.38 100 LEU A O 1
ATOM 784 N N . LEU A 1 101 ? -15.624 -5.968 7.802 1.00 85.19 101 LEU A N 1
ATOM 785 C CA . LEU A 1 101 ? -14.337 -5.616 8.379 1.00 85.19 101 LEU A CA 1
ATOM 786 C C . LEU A 1 101 ? -14.307 -6.048 9.860 1.00 85.19 101 LEU A C 1
ATOM 788 O O . LEU A 1 101 ? -15.193 -5.647 10.626 1.00 85.19 101 LEU A O 1
ATOM 792 N N . PRO A 1 102 ? -13.339 -6.888 10.267 1.00 86.69 102 PRO A N 1
ATOM 793 C CA . PRO A 1 102 ? -13.135 -7.229 11.671 1.00 86.69 102 PRO A CA 1
ATOM 794 C C . PRO A 1 102 ? -12.629 -6.011 12.447 1.00 86.69 102 PRO A C 1
ATOM 796 O O . PRO A 1 102 ? -11.939 -5.159 11.889 1.00 86.69 102 PRO A O 1
ATOM 799 N N . GLU A 1 103 ? -12.943 -5.943 13.738 1.00 90.56 103 GLU A N 1
ATOM 800 C CA . GLU A 1 103 ? -12.290 -4.979 14.621 1.00 90.56 103 GLU A CA 1
ATOM 801 C C . GLU A 1 103 ? -10.841 -5.393 14.836 1.00 90.56 103 GLU A C 1
ATOM 803 O O . GLU A 1 103 ? -10.561 -6.536 15.197 1.00 90.56 103 GLU A O 1
ATOM 808 N N . MET A 1 104 ? -9.917 -4.481 14.554 1.00 92.44 104 MET A N 1
ATOM 809 C CA . MET A 1 104 ? -8.489 -4.746 14.675 1.00 92.44 104 MET A CA 1
ATOM 810 C C . MET A 1 104 ? -7.676 -3.460 14.680 1.00 92.44 104 MET A C 1
ATOM 812 O O . MET A 1 104 ? -8.086 -2.433 14.134 1.00 92.44 104 MET A O 1
ATOM 816 N N . THR A 1 105 ? -6.472 -3.580 15.229 1.00 93.12 105 THR A N 1
ATOM 817 C CA . THR A 1 105 ? -5.401 -2.598 15.097 1.00 93.12 105 THR A CA 1
ATOM 818 C C . THR A 1 105 ? -4.218 -3.279 14.424 1.00 93.12 105 THR A C 1
ATOM 820 O O . THR A 1 105 ? -3.797 -4.351 14.853 1.00 93.12 105 THR A O 1
ATOM 823 N N . VAL A 1 106 ? -3.690 -2.667 13.369 1.00 93.31 106 VAL A N 1
ATOM 824 C CA . VAL A 1 106 ? -2.481 -3.113 12.670 1.00 93.31 106 VAL A CA 1
ATOM 825 C C . VAL A 1 106 ? -1.436 -2.021 12.795 1.00 93.31 106 VAL A C 1
ATOM 827 O O . VAL A 1 106 ? -1.713 -0.881 12.440 1.00 93.31 106 VAL A O 1
ATOM 830 N N . GLU A 1 107 ? -0.246 -2.378 13.256 1.00 94.12 107 GLU A N 1
ATOM 831 C CA . GLU A 1 107 ? 0.948 -1.532 13.246 1.00 94.12 107 GLU A CA 1
ATOM 832 C C . GLU A 1 107 ? 1.998 -2.210 12.391 1.00 94.12 107 GLU A C 1
ATOM 834 O O . GLU A 1 107 ? 2.316 -3.378 12.606 1.00 94.12 107 GLU A O 1
ATOM 839 N N . ASP A 1 108 ? 2.493 -1.500 11.387 1.00 94.19 108 ASP A N 1
ATOM 840 C CA . ASP A 1 108 ? 3.383 -2.093 10.399 1.00 94.19 108 ASP A CA 1
ATOM 841 C C . ASP A 1 108 ? 4.255 -1.014 9.747 1.00 94.19 108 ASP A C 1
ATOM 843 O O . ASP A 1 108 ? 3.991 0.192 9.803 1.00 94.19 108 ASP A O 1
ATOM 847 N N . GLY A 1 109 ? 5.349 -1.465 9.156 1.00 93.31 109 GLY A N 1
ATOM 848 C CA . GLY A 1 109 ? 6.381 -0.632 8.584 1.00 93.31 109 GLY A CA 1
ATOM 849 C C . GLY A 1 109 ? 7.427 -1.477 7.876 1.00 93.31 109 GLY A C 1
ATOM 850 O O . GLY A 1 109 ? 7.653 -2.628 8.247 1.00 93.31 109 GLY A O 1
ATOM 851 N N . PRO A 1 110 ? 8.095 -0.927 6.860 1.00 94.38 110 PRO A N 1
ATOM 852 C CA . PRO A 1 110 ? 9.032 -1.715 6.089 1.00 94.38 110 PRO A CA 1
ATOM 853 C C . PRO A 1 110 ? 10.329 -1.975 6.863 1.00 94.38 110 PRO A C 1
ATOM 855 O O . PRO A 1 110 ? 10.854 -1.090 7.534 1.00 94.38 110 PRO A O 1
ATOM 858 N N . ALA A 1 111 ? 10.889 -3.174 6.694 1.00 94.00 111 ALA A N 1
ATOM 859 C CA . ALA A 1 111 ? 12.241 -3.485 7.165 1.00 94.00 111 ALA A CA 1
ATOM 860 C C . ALA A 1 111 ? 13.316 -2.719 6.372 1.00 94.00 111 ALA A C 1
ATOM 862 O O . ALA A 1 111 ? 14.340 -2.331 6.926 1.00 94.00 111 ALA A O 1
ATOM 863 N N . TYR A 1 112 ? 13.058 -2.469 5.082 1.00 94.25 112 TYR A N 1
ATOM 864 C CA . TYR A 1 112 ? 13.949 -1.730 4.189 1.00 94.25 112 TYR A CA 1
ATOM 865 C C . TYR A 1 112 ? 13.243 -0.500 3.612 1.00 94.25 112 TYR A C 1
ATOM 867 O O . TYR A 1 112 ? 12.141 -0.633 3.063 1.00 94.25 112 TYR A O 1
ATOM 875 N N . PRO A 1 113 ? 13.867 0.691 3.665 1.00 92.81 113 PRO A N 1
ATOM 876 C CA . PRO A 1 113 ? 13.246 1.926 3.188 1.00 92.81 113 PRO A CA 1
ATOM 877 C C . PRO A 1 113 ? 12.998 1.914 1.676 1.00 92.81 113 PRO A C 1
ATOM 879 O O . PRO A 1 113 ? 12.078 2.582 1.205 1.00 92.81 113 PRO A O 1
ATOM 882 N N . VAL A 1 114 ? 13.781 1.139 0.922 1.00 95.56 114 VAL A N 1
ATOM 883 C CA . VAL A 1 114 ? 13.677 0.999 -0.532 1.00 95.56 114 VAL A CA 1
ATOM 884 C C . VAL A 1 114 ? 13.336 -0.446 -0.875 1.00 95.56 114 VAL A C 1
ATOM 886 O O . VAL A 1 114 ? 14.003 -1.375 -0.423 1.00 95.56 114 VAL A O 1
ATOM 889 N N . ARG A 1 115 ? 12.278 -0.629 -1.666 1.00 96.56 115 ARG A N 1
ATOM 890 C CA . ARG A 1 115 ? 11.772 -1.922 -2.136 1.00 96.56 115 ARG A CA 1
ATOM 891 C C . ARG A 1 115 ? 11.601 -1.819 -3.642 1.00 96.56 115 ARG A C 1
ATOM 893 O O . ARG A 1 115 ? 10.603 -1.281 -4.131 1.00 96.56 115 ARG A O 1
ATOM 900 N N . GLY A 1 116 ? 12.640 -2.265 -4.341 1.00 95.88 116 GLY A N 1
ATOM 901 C CA . GLY A 1 116 ? 12.767 -2.170 -5.787 1.00 95.88 116 GLY A CA 1
ATOM 902 C C . GLY A 1 116 ? 12.267 -3.412 -6.511 1.00 95.88 116 GLY A C 1
ATOM 903 O O . GLY A 1 116 ? 12.459 -4.531 -6.040 1.00 95.88 116 GLY A O 1
ATOM 904 N N . TY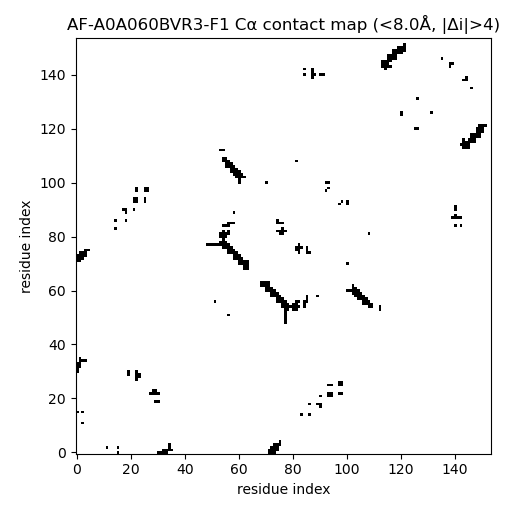R A 1 117 ? 11.666 -3.207 -7.678 1.00 95.44 117 TYR A N 1
ATOM 905 C CA . TYR A 1 117 ? 11.385 -4.255 -8.652 1.00 95.44 117 TYR A CA 1
ATOM 906 C C . TYR A 1 117 ? 12.021 -3.874 -9.991 1.00 95.44 117 TYR A C 1
ATOM 908 O O . TYR A 1 117 ? 11.801 -2.758 -10.462 1.00 95.44 117 TYR A O 1
ATOM 916 N N . SER A 1 118 ? 12.804 -4.770 -10.598 1.00 93.19 118 SER A N 1
ATOM 917 C CA . SER A 1 118 ? 13.450 -4.535 -11.897 1.00 93.19 118 SER A CA 1
ATOM 918 C C . SER A 1 118 ? 12.773 -5.358 -12.990 1.00 93.19 118 SER A C 1
ATOM 920 O O . SER A 1 118 ? 12.616 -6.570 -12.843 1.00 93.19 118 SER A O 1
ATOM 922 N N . VAL A 1 119 ? 12.354 -4.693 -14.068 1.00 90.94 119 VAL A N 1
ATOM 923 C CA . VAL A 1 119 ? 11.801 -5.320 -15.275 1.00 90.94 119 VAL A CA 1
ATOM 924 C C . VAL A 1 119 ? 12.818 -5.179 -16.397 1.00 90.94 119 VAL A C 1
ATOM 926 O O . VAL A 1 119 ? 13.165 -4.061 -16.775 1.00 90.94 119 VAL A O 1
ATOM 929 N N . ASP A 1 120 ? 13.237 -6.307 -16.962 1.00 90.19 120 ASP A N 1
ATOM 930 C CA . ASP A 1 120 ? 13.950 -6.344 -18.235 1.00 90.19 120 ASP A CA 1
ATOM 931 C C . ASP A 1 120 ? 12.965 -6.064 -19.379 1.00 90.19 120 ASP A C 1
ATOM 933 O O . ASP A 1 120 ? 12.022 -6.828 -19.599 1.00 90.19 120 ASP A O 1
ATOM 937 N N . VAL A 1 121 ? 13.149 -4.931 -20.065 1.00 88.19 121 VAL A N 1
ATOM 938 C CA . VAL A 1 121 ? 12.336 -4.549 -21.231 1.00 88.19 121 VAL A CA 1
ATOM 939 C C . VAL A 1 121 ? 13.086 -4.705 -22.556 1.00 88.19 121 VAL A C 1
ATOM 941 O O . VAL A 1 121 ? 12.597 -4.249 -23.588 1.00 88.19 121 VAL A O 1
ATOM 944 N N . THR A 1 122 ? 14.257 -5.341 -22.538 1.00 82.88 122 THR A N 1
ATOM 945 C CA . THR A 1 122 ? 15.145 -5.517 -23.697 1.00 82.88 122 THR A CA 1
ATOM 946 C C . THR A 1 122 ? 14.888 -6.843 -24.387 1.00 82.88 122 THR A C 1
ATOM 948 O O . THR A 1 122 ? 14.931 -6.927 -25.615 1.00 82.88 122 THR A O 1
ATOM 951 N N . ARG A 1 123 ? 14.564 -7.879 -23.605 1.00 76.62 123 ARG A N 1
ATOM 952 C CA . ARG A 1 123 ? 14.331 -9.234 -24.109 1.00 76.62 123 ARG A CA 1
ATOM 953 C C . ARG A 1 123 ? 12.843 -9.556 -24.167 1.00 76.62 123 ARG A C 1
ATOM 955 O O . ARG A 1 123 ? 12.113 -9.465 -23.185 1.00 76.62 123 ARG A O 1
ATOM 962 N N . GLY A 1 124 ? 12.394 -10.009 -25.335 1.00 75.94 124 GLY A N 1
ATOM 963 C CA . GLY A 1 124 ? 11.017 -10.449 -25.553 1.00 75.94 124 GLY A CA 1
ATOM 964 C C . GLY A 1 124 ? 10.050 -9.307 -25.877 1.00 75.94 124 GLY A C 1
ATOM 965 O O . GLY A 1 124 ? 10.392 -8.342 -26.557 1.00 75.94 124 GLY A O 1
ATOM 966 N N . ARG A 1 125 ? 8.785 -9.452 -25.468 1.00 78.50 125 ARG A N 1
ATOM 967 C CA . ARG A 1 125 ? 7.730 -8.489 -25.810 1.00 78.50 125 ARG A CA 1
ATOM 968 C C . ARG A 1 125 ? 7.831 -7.256 -24.915 1.00 78.50 125 ARG A C 1
ATOM 970 O O . ARG A 1 125 ? 7.508 -7.340 -23.733 1.00 78.50 125 ARG A O 1
ATOM 977 N N . VAL A 1 126 ? 8.170 -6.111 -25.510 1.00 80.44 126 VAL A N 1
ATOM 978 C CA . VAL A 1 126 ? 8.186 -4.812 -24.820 1.00 80.44 126 VAL A CA 1
ATOM 979 C C . VAL A 1 126 ? 6.830 -4.563 -24.141 1.00 80.44 126 VAL A C 1
ATOM 981 O O . VAL A 1 126 ? 5.785 -4.621 -24.810 1.00 80.44 126 VAL A O 1
ATOM 984 N N . PRO A 1 127 ? 6.803 -4.299 -22.822 1.00 85.06 127 PRO A N 1
ATOM 985 C CA . PRO A 1 127 ? 5.564 -4.024 -22.117 1.00 85.06 127 PRO A CA 1
ATOM 986 C C . PRO A 1 127 ? 4.865 -2.785 -22.670 1.00 85.06 127 PRO A C 1
ATOM 988 O O . PRO A 1 127 ? 5.473 -1.742 -22.897 1.00 85.06 127 PRO A O 1
ATOM 991 N N . THR A 1 128 ? 3.549 -2.868 -22.844 1.00 91.69 128 THR A N 1
ATOM 992 C CA . THR A 1 128 ? 2.767 -1.684 -23.209 1.00 91.69 128 THR A CA 1
ATOM 993 C C . THR A 1 128 ? 2.650 -0.739 -22.016 1.00 91.69 128 THR A C 1
ATOM 995 O O . THR A 1 128 ? 2.641 -1.170 -20.861 1.00 91.69 128 THR A O 1
ATOM 998 N N . MET A 1 129 ? 2.434 0.553 -22.275 1.00 93.12 129 MET A N 1
ATOM 999 C CA . MET A 1 129 ? 2.164 1.525 -21.206 1.00 93.12 129 MET A CA 1
ATOM 1000 C C . MET A 1 129 ? 0.966 1.135 -20.332 1.00 93.12 129 MET A C 1
ATOM 1002 O O . MET A 1 129 ? 0.974 1.364 -19.125 1.00 93.12 129 MET A O 1
ATOM 1006 N N . ALA A 1 130 ? -0.064 0.522 -20.921 1.00 94.12 130 ALA A N 1
ATOM 1007 C CA . ALA A 1 130 ? -1.216 0.034 -20.170 1.00 94.12 130 ALA A CA 1
ATOM 1008 C C . ALA A 1 130 ? -0.838 -1.109 -19.215 1.00 94.12 130 ALA A C 1
ATOM 1010 O O . ALA A 1 130 ? -1.374 -1.186 -18.112 1.00 94.12 130 ALA A O 1
ATOM 1011 N N . TRP A 1 131 ? 0.077 -1.990 -19.628 1.00 92.94 131 TRP A N 1
ATOM 1012 C CA . TRP A 1 131 ? 0.602 -3.042 -18.764 1.00 92.94 131 TRP A CA 1
ATOM 1013 C C . TRP A 1 131 ? 1.457 -2.457 -17.638 1.00 92.94 131 TRP A C 1
ATOM 1015 O O . TRP A 1 131 ? 1.208 -2.782 -16.482 1.00 92.94 131 TRP A O 1
ATOM 1025 N N . LEU A 1 132 ? 2.376 -1.535 -17.950 1.00 92.62 132 LEU A N 1
ATOM 1026 C CA . LEU A 1 132 ? 3.248 -0.900 -16.954 1.00 92.62 132 LEU A CA 1
ATOM 1027 C C . LEU A 1 132 ? 2.452 -0.167 -15.875 1.00 92.62 132 LEU A C 1
ATOM 1029 O O . LEU A 1 132 ? 2.748 -0.321 -14.697 1.00 92.62 132 LEU A O 1
ATOM 1033 N N . LYS A 1 133 ? 1.402 0.571 -16.251 1.00 93.31 133 LYS A N 1
ATOM 1034 C CA . LYS A 1 133 ? 0.519 1.238 -15.281 1.00 93.31 133 LYS A CA 1
ATOM 1035 C C . LYS A 1 133 ? -0.134 0.238 -14.325 1.00 93.31 133 LYS A C 1
ATOM 1037 O O . LYS A 1 133 ? -0.027 0.404 -13.118 1.00 93.31 133 LYS A O 1
ATOM 1042 N N . ARG A 1 134 ? -0.711 -0.850 -14.854 1.00 92.69 134 ARG A N 1
ATOM 1043 C CA . ARG A 1 134 ? -1.278 -1.921 -14.012 1.00 92.69 134 ARG A CA 1
ATOM 1044 C C . ARG A 1 134 ? -0.226 -2.582 -13.125 1.00 92.69 134 ARG A C 1
ATOM 1046 O O . ARG A 1 134 ? -0.544 -2.998 -12.016 1.00 92.69 134 ARG A O 1
ATOM 1053 N N . TRP A 1 135 ? 1.003 -2.708 -13.620 1.00 94.44 135 TRP A N 1
ATOM 1054 C CA . TRP A 1 135 ? 2.110 -3.267 -12.857 1.00 94.44 135 TRP A CA 1
ATOM 1055 C C . TRP A 1 135 ? 2.502 -2.357 -11.692 1.00 94.44 135 TRP A C 1
ATOM 1057 O O . TRP A 1 135 ? 2.625 -2.832 -10.570 1.00 94.44 135 TRP A O 1
ATOM 1067 N N . VAL A 1 136 ? 2.606 -1.047 -11.927 1.00 94.44 136 VAL A N 1
ATOM 1068 C CA . VAL A 1 136 ? 2.846 -0.047 -10.876 1.00 94.44 136 VAL A CA 1
ATOM 1069 C C . VAL A 1 136 ? 1.723 -0.054 -9.838 1.00 94.44 136 VAL A C 1
ATOM 1071 O O . VAL A 1 136 ? 2.022 -0.073 -8.648 1.00 94.44 136 VAL A O 1
ATOM 1074 N N . ASP A 1 137 ? 0.45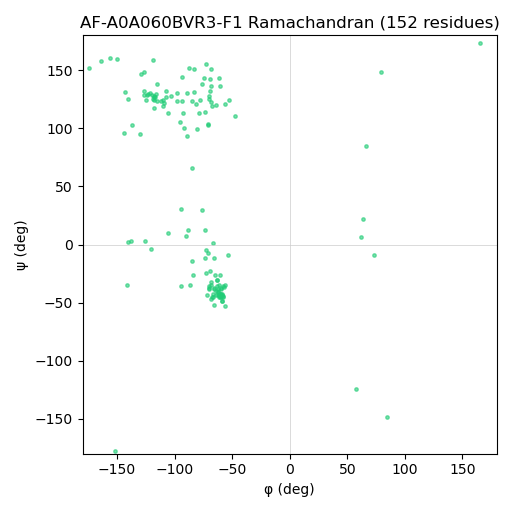5 -0.127 -10.255 1.00 92.69 137 ASP A N 1
ATOM 1075 C CA . ASP A 1 137 ? -0.682 -0.218 -9.325 1.00 92.69 137 ASP A CA 1
ATOM 1076 C C . ASP A 1 137 ? -0.589 -1.467 -8.426 1.00 92.69 137 ASP A C 1
ATOM 1078 O O . ASP A 1 137 ? -0.938 -1.435 -7.244 1.00 92.69 137 ASP A O 1
ATOM 1082 N N . LEU A 1 138 ? -0.110 -2.587 -8.983 1.00 94.19 138 LEU A N 1
ATOM 1083 C CA . LEU A 1 138 ? 0.095 -3.831 -8.243 1.00 94.19 138 LEU A CA 1
ATOM 1084 C C . LEU A 1 138 ? 1.283 -3.732 -7.279 1.00 94.19 138 LEU A C 1
ATOM 1086 O O . LEU A 1 138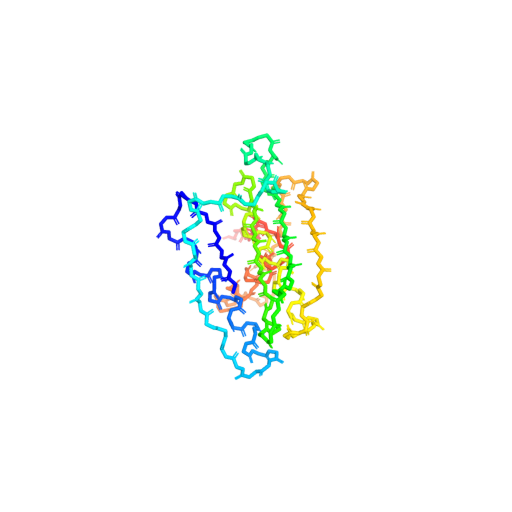 ? 1.185 -4.165 -6.133 1.00 94.19 138 LEU A O 1
ATOM 1090 N N . LEU A 1 139 ? 2.393 -3.152 -7.733 1.00 95.81 139 LEU A N 1
ATOM 1091 C CA . LEU A 1 139 ? 3.575 -2.905 -6.913 1.00 95.81 139 LEU A CA 1
ATOM 1092 C C . LEU A 1 139 ? 3.239 -2.000 -5.724 1.00 95.81 139 LEU A C 1
ATOM 1094 O O . LEU A 1 139 ? 3.591 -2.339 -4.595 1.00 95.81 139 LEU A O 1
ATOM 1098 N N . GLU A 1 140 ? 2.490 -0.920 -5.952 1.00 93.94 140 GLU A N 1
ATOM 1099 C CA . GLU A 1 140 ? 2.010 -0.027 -4.895 1.00 93.94 140 GLU A CA 1
ATOM 1100 C C . GLU A 1 140 ? 1.125 -0.780 -3.894 1.00 93.94 140 GLU A C 1
ATOM 1102 O O . GLU A 1 140 ? 1.338 -0.654 -2.690 1.00 93.94 140 GLU A O 1
ATOM 1107 N N . LEU A 1 141 ? 0.198 -1.636 -4.351 1.00 94.31 141 LEU A N 1
ATOM 1108 C CA . LEU A 1 141 ? -0.622 -2.471 -3.458 1.00 94.31 141 LEU A CA 1
ATOM 1109 C C . LEU A 1 141 ? 0.234 -3.367 -2.545 1.00 94.31 141 LEU A C 1
ATOM 1111 O O . LEU A 1 141 ? -0.103 -3.563 -1.376 1.00 94.31 141 LEU A O 1
ATOM 1115 N N . TYR A 1 142 ? 1.352 -3.883 -3.059 1.00 95.25 142 TYR A N 1
ATOM 1116 C CA . TYR A 1 142 ? 2.336 -4.651 -2.289 1.00 95.25 142 TYR A CA 1
ATOM 1117 C C . TYR A 1 142 ? 3.416 -3.784 -1.626 1.00 95.25 142 TYR A C 1
ATOM 1119 O O . TYR A 1 142 ? 4.399 -4.309 -1.104 1.00 95.25 142 TYR A O 1
ATOM 1127 N N . LYS A 1 143 ? 3.217 -2.463 -1.593 1.00 95.81 143 LYS A N 1
ATOM 1128 C CA . LYS A 1 143 ? 4.081 -1.466 -0.956 1.00 95.81 143 LYS A CA 1
ATOM 1129 C C . LYS A 1 143 ? 5.484 -1.377 -1.567 1.00 95.81 143 LYS A C 1
ATOM 1131 O O . LYS A 1 143 ? 6.382 -0.895 -0.885 1.00 95.81 143 LYS A O 1
ATOM 1136 N N . TYR A 1 144 ? 5.721 -1.803 -2.805 1.00 96.56 144 TYR A N 1
ATOM 1137 C CA . TYR A 1 144 ? 6.967 -1.480 -3.517 1.00 96.56 144 TYR A CA 1
ATOM 1138 C C . TYR A 1 144 ? 6.991 0.009 -3.863 1.00 96.56 144 TYR A C 1
ATOM 1140 O O . TYR A 1 144 ? 5.960 0.585 -4.193 1.00 96.56 144 TYR A O 1
ATOM 1148 N N . ASN A 1 145 ? 8.163 0.639 -3.781 1.00 94.62 145 ASN A N 1
ATOM 1149 C CA . ASN A 1 145 ? 8.301 2.090 -3.963 1.00 94.62 145 ASN A CA 1
ATOM 1150 C C . ASN A 1 145 ? 9.330 2.488 -5.028 1.00 94.62 145 ASN A C 1
ATOM 1152 O O . ASN A 1 145 ? 9.552 3.676 -5.250 1.00 94.62 145 ASN A O 1
ATOM 1156 N N . GLN A 1 146 ? 9.935 1.510 -5.702 1.00 95.56 146 GLN A N 1
ATOM 1157 C CA . GLN A 1 146 ? 10.838 1.749 -6.815 1.00 95.56 146 GLN A CA 1
ATOM 1158 C C . GLN A 1 146 ? 10.600 0.710 -7.915 1.00 95.56 146 GLN A C 1
ATOM 1160 O O . GLN A 1 146 ? 10.666 -0.493 -7.678 1.00 95.56 146 GLN A O 1
ATOM 1165 N N . LEU A 1 147 ? 10.348 1.183 -9.134 1.00 95.00 147 LEU A N 1
ATOM 1166 C CA . LEU A 1 147 ? 10.316 0.363 -10.344 1.00 95.00 147 LEU A CA 1
ATOM 1167 C C . LEU A 1 147 ? 11.512 0.755 -11.212 1.00 95.00 147 LEU A C 1
ATOM 1169 O O . LEU A 1 147 ? 11.665 1.926 -11.555 1.00 95.00 147 LEU A O 1
ATOM 1173 N N . GLN A 1 148 ? 12.353 -0.215 -11.549 1.00 94.25 148 GLN A N 1
ATOM 1174 C CA . GLN A 1 148 ? 13.498 -0.048 -12.437 1.00 94.25 148 GLN A CA 1
ATOM 1175 C C . GLN A 1 148 ? 13.190 -0.723 -13.771 1.00 94.25 148 GLN A C 1
ATOM 1177 O O . GLN A 1 148 ? 12.716 -1.858 -13.807 1.00 94.25 148 GLN A O 1
ATOM 1182 N N . LEU A 1 149 ? 13.436 -0.007 -14.863 1.00 91.62 149 LEU A N 1
ATOM 1183 C CA . LEU A 1 149 ? 13.333 -0.546 -16.213 1.00 91.62 149 LEU A CA 1
ATOM 1184 C C . LEU A 1 149 ? 14.752 -0.750 -16.721 1.00 91.62 149 LEU A C 1
ATOM 1186 O O . LEU A 1 149 ? 15.496 0.217 -16.885 1.00 91.62 149 LEU A O 1
ATOM 1190 N N . TYR A 1 150 ? 15.131 -2.003 -16.920 1.00 89.56 150 TYR A N 1
ATOM 1191 C CA . TYR A 1 150 ? 16.409 -2.337 -17.517 1.00 89.56 150 TYR A CA 1
ATOM 1192 C C . TYR A 1 150 ? 16.293 -2.220 -19.035 1.00 89.56 150 TYR A C 1
ATOM 1194 O O . TYR A 1 150 ? 15.445 -2.869 -19.648 1.00 89.56 150 TYR A O 1
ATOM 1202 N N . VAL A 1 151 ? 17.127 -1.354 -19.611 1.00 88.19 151 VAL A N 1
ATOM 1203 C CA . VAL A 1 151 ? 17.192 -1.070 -21.046 1.00 88.19 151 VAL A CA 1
ATOM 1204 C C . VAL A 1 151 ? 18.631 -1.292 -21.512 1.00 88.19 151 VAL A C 1
ATOM 1206 O O . VAL A 1 151 ? 19.558 -0.699 -20.966 1.00 88.19 151 VAL A O 1
ATOM 1209 N N . GLU A 1 152 ? 18.817 -2.142 -22.515 1.00 84.62 152 GLU A N 1
ATOM 1210 C CA . GLU A 1 152 ? 20.074 -2.366 -23.219 1.00 84.62 152 GLU A CA 1
ATOM 1211 C C . GLU A 1 152 ? 20.100 -1.360 -24.371 1.00 84.62 152 GLU A C 1
ATOM 1213 O O . GLU A 1 152 ? 19.119 -1.206 -25.103 1.00 84.62 152 GLU A O 1
ATOM 1218 N N . HIS A 1 153 ? 21.207 -0.637 -24.496 1.00 69.19 153 HIS A N 1
ATOM 1219 C CA . HIS A 1 153 ? 21.459 0.229 -25.636 1.00 69.19 153 HIS A CA 1
ATOM 1220 C C . HIS A 1 153 ? 22.253 -0.570 -26.668 1.00 69.19 153 HIS A C 1
ATOM 1222 O O . HIS A 1 153 ? 23.311 -1.109 -26.342 1.00 69.19 153 HIS A O 1
ATOM 1228 N N . SER A 1 154 ? 21.715 -0.663 -27.881 1.00 61.62 154 SER A N 1
ATOM 1229 C CA . SER A 1 154 ? 22.414 -1.136 -29.079 1.00 61.62 154 SER A CA 1
ATOM 1230 C C . SER A 1 154 ? 22.929 0.044 -29.883 1.00 61.62 154 SER A C 1
ATOM 1232 O O . SER A 1 154 ? 22.094 0.955 -30.099 1.00 61.62 154 SER A O 1
#

pLDDT: mean 76.06, std 20.22, range [32.91, 96.56]

Secondary structure (DSSP, 8-state):
-B---SS-TTHHHHHHHHHHHHHHHHHS-PPPP-----SS--GGG----GGG-TT-EEEEEEE-SSS--PEEEEEEESSHHHHHHHHHHHHHHHHHHTT-PPPEEEEE--SSS--EEEEE-SSSSPPPHHHHHHHHHHHHHTT--EEEEE----

Mean predicted aligned error: 9.76 Å

Nearest PDB structures (foldseek):
  1qba-assembly1_A  TM=7.087E-01  e=2.140E-03  Serratia marcescens
  1c7s-assembly1_A-2  TM=6.767E-01  e=3.535E-03  Serratia marcescens
  6nps-assembly1_B  TM=6.373E-01  e=3.764E-03  Amphibacillus xylanus NBRC 15112
  5fm0-assembly1_B  TM=2.761E-01  e=2.575E+00  Bacillus subtilis
  2hw4-assembly1_A  TM=2.414E-01  e=5.470E+00  Homo sapiens

Solvent-accessible surface area (backbone atoms only — not comparable to full-atom values): 9338 Å² total; per-residue (Å²): 89,36,82,67,75,97,83,64,99,65,65,62,64,58,56,52,47,56,47,42,51,47,42,29,76,54,64,76,47,80,79,72,82,51,85,76,89,70,95,65,78,62,77,91,67,69,70,93,51,83,80,59,42,81,45,12,23,36,34,39,33,40,71,45,96,60,95,61,78,56,65,48,36,43,39,39,42,44,37,75,59,1,35,51,48,28,50,28,52,50,42,53,49,28,71,76,45,35,87,66,72,68,74,47,77,47,76,52,59,69,95,54,99,73,40,74,47,79,43,73,54,65,69,78,81,63,76,49,71,74,53,52,53,55,47,51,56,50,36,45,55,72,60,39,78,39,81,45,76,46,74,76,88,130